Protein AF-A0A5E4L0C2-F1 (afdb_monomer_lite)

Sequence (70 aa):
MPCYLCAGAVVQFGIKKVIAGESETFAGAREFMESHGVLVVDLDIDECKQLMREFIRKYPQVWNEDIGKL

Foldseek 3Di:
DAAPVVLVVCLVVVPQEDEAAAPPLPVHDVVVNVVSNHHYHYPHHPVVVVVSVVCCVVCVVVVCVVNVND

Radius of gyration: 12.8 Å; chains: 1; bounding box: 29×22×32 Å

pLDDT: mean 97.83, std 3.5, range [69.81, 98.81]

Secondary structure (DSSP, 8-state):
---HHHHHHHHHTT--EEEES-SSS--TTHHHHHHTT-EEEE---HHHHHHHHHHHHH-HHHHHHHTT--

Structure (mmCIF, N/CA/C/O backbone):
data_AF-A0A5E4L0C2-F1
#
_entry.id   AF-A0A5E4L0C2-F1
#
loop_
_atom_site.group_PDB
_atom_site.id
_atom_site.type_symbol
_atom_site.label_atom_id
_atom_site.label_alt_id
_atom_site.label_comp_id
_atom_site.label_asym_id
_atom_site.label_entity_id
_atom_site.label_seq_id
_atom_site.pdbx_PDB_ins_code
_atom_site.Cartn_x
_atom_site.Cartn_y
_atom_site.Cartn_z
_atom_site.occupancy
_atom_site.B_iso_or_equiv
_atom_site.auth_seq_id
_atom_site.auth_comp_id
_atom_site.auth_asym_id
_atom_site.auth_atom_id
_atom_site.pdbx_PDB_model_num
ATOM 1 N N . MET A 1 1 ? -1.341 -2.694 -2.329 1.00 97.88 1 MET A N 1
ATOM 2 C CA . MET A 1 1 ? -1.513 -2.206 -0.932 1.00 97.88 1 MET A CA 1
ATOM 3 C C . MET A 1 1 ? -0.753 -0.885 -0.726 1.00 97.88 1 MET A C 1
ATOM 5 O O . MET A 1 1 ? 0.289 -0.736 -1.351 1.00 97.88 1 MET A O 1
ATOM 9 N N . PRO A 1 2 ? -1.206 0.083 0.103 1.00 98.19 2 PRO A N 1
ATOM 10 C CA . PRO A 1 2 ? -0.486 1.349 0.335 1.00 98.19 2 PRO A CA 1
ATOM 11 C C . PRO A 1 2 ? 0.876 1.169 1.029 1.00 98.19 2 PRO A C 1
ATOM 13 O O . PRO A 1 2 ? 0.985 0.364 1.950 1.00 98.19 2 PRO A O 1
ATOM 16 N N . CYS A 1 3 ? 1.899 1.940 0.639 1.00 98.38 3 CYS A N 1
ATOM 17 C CA . CYS A 1 3 ? 3.182 2.019 1.358 1.00 98.38 3 CYS A CA 1
ATOM 18 C C . CYS A 1 3 ? 3.049 2.808 2.677 1.00 98.38 3 CYS A C 1
ATOM 20 O O . CYS A 1 3 ? 1.993 3.373 2.961 1.00 98.38 3 CYS A O 1
ATOM 22 N N . TYR A 1 4 ? 4.121 2.902 3.474 1.00 98.00 4 TYR A N 1
ATOM 23 C CA . TYR A 1 4 ? 4.094 3.620 4.759 1.00 98.00 4 TYR A CA 1
ATOM 24 C C . TYR A 1 4 ? 3.782 5.116 4.637 1.00 98.00 4 TYR A C 1
ATOM 26 O O . TYR A 1 4 ? 3.101 5.650 5.508 1.00 98.00 4 TYR A O 1
ATOM 34 N N . LEU A 1 5 ? 4.212 5.787 3.562 1.00 98.31 5 LEU A N 1
ATOM 35 C CA . LEU A 1 5 ? 3.873 7.197 3.338 1.00 98.31 5 LEU A CA 1
ATOM 36 C C . LEU A 1 5 ? 2.356 7.371 3.171 1.00 98.31 5 LEU A C 1
ATOM 38 O O . LEU A 1 5 ? 1.728 8.162 3.875 1.00 98.31 5 LEU A O 1
ATOM 42 N N . CYS A 1 6 ? 1.753 6.586 2.277 1.00 98.62 6 CYS A N 1
ATOM 43 C CA . CYS A 1 6 ? 0.315 6.629 2.025 1.00 98.62 6 CYS A CA 1
ATOM 44 C C . CYS A 1 6 ? -0.496 6.147 3.238 1.00 98.62 6 CYS A C 1
ATOM 46 O O . CYS A 1 6 ? -1.488 6.771 3.602 1.00 98.62 6 CYS A O 1
ATOM 48 N N . ALA A 1 7 ? -0.067 5.066 3.893 1.00 98.69 7 ALA A N 1
ATOM 49 C CA . ALA A 1 7 ? -0.706 4.541 5.096 1.00 98.69 7 ALA A CA 1
ATOM 50 C C . ALA A 1 7 ? -0.636 5.535 6.270 1.00 98.69 7 ALA A C 1
ATOM 52 O O . ALA A 1 7 ? -1.610 5.699 7.002 1.00 98.69 7 ALA A O 1
ATOM 53 N N . GLY A 1 8 ? 0.480 6.254 6.414 1.00 98.62 8 GLY A N 1
ATOM 54 C CA . GLY A 1 8 ? 0.623 7.346 7.373 1.00 98.62 8 GLY A CA 1
ATOM 55 C C . GLY A 1 8 ? -0.399 8.454 7.131 1.00 98.62 8 GLY A C 1
ATOM 56 O O . GLY A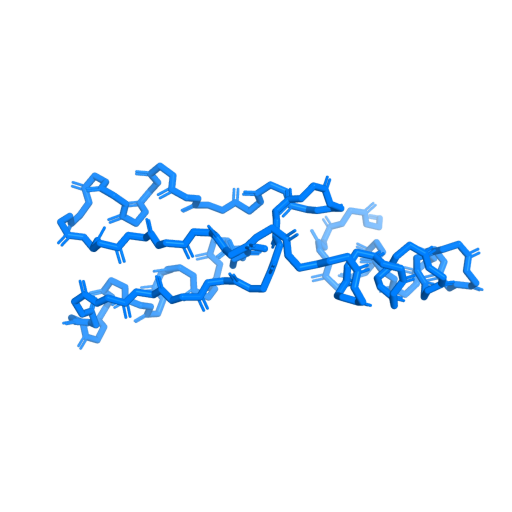 1 8 ? -1.052 8.892 8.072 1.00 98.62 8 GLY A O 1
ATOM 57 N N . ALA A 1 9 ? -0.617 8.846 5.872 1.00 98.81 9 ALA A N 1
ATOM 58 C CA . ALA A 1 9 ? -1.659 9.811 5.525 1.00 98.81 9 ALA A CA 1
ATOM 59 C C . ALA A 1 9 ? -3.070 9.292 5.867 1.00 98.81 9 ALA A C 1
ATOM 61 O O . ALA A 1 9 ? -3.873 10.035 6.431 1.00 98.81 9 ALA A O 1
ATOM 62 N N . VAL A 1 10 ? -3.362 8.013 5.595 1.00 98.81 10 VAL A N 1
ATOM 63 C CA . VAL A 1 10 ? -4.636 7.368 5.973 1.00 98.81 10 VAL A CA 1
ATOM 64 C C . VAL A 1 10 ? -4.898 7.505 7.473 1.00 98.81 10 VAL A C 1
ATOM 66 O O . VAL A 1 10 ? -5.978 7.950 7.868 1.00 98.81 10 VAL A O 1
ATOM 69 N N . VAL A 1 11 ? -3.905 7.176 8.302 1.00 98.62 11 VAL A N 1
ATOM 70 C CA . VAL A 1 11 ? -4.003 7.286 9.764 1.00 98.62 11 VAL A CA 1
ATOM 71 C C . VAL A 1 11 ? -4.124 8.746 10.202 1.00 98.62 11 VAL A C 1
ATOM 73 O O . VAL A 1 11 ? -5.038 9.079 10.955 1.00 98.62 11 VAL A O 1
ATOM 76 N N . GLN A 1 12 ? -3.263 9.627 9.687 1.00 98.69 12 GLN A N 1
ATOM 77 C CA . GLN A 1 12 ? -3.215 11.049 10.038 1.00 98.69 12 GLN A CA 1
ATOM 78 C C . GLN A 1 12 ? -4.554 11.755 9.801 1.00 98.69 12 GLN A C 1
ATOM 80 O O . GLN A 1 12 ? -4.984 12.562 10.623 1.00 98.69 12 GLN A O 1
ATOM 85 N N . PHE A 1 13 ? -5.224 11.453 8.687 1.00 98.56 13 PHE A N 1
ATOM 86 C CA . PHE A 1 13 ? -6.511 12.060 8.342 1.00 98.56 13 PHE A CA 1
ATOM 87 C C . PHE A 1 13 ? -7.718 11.296 8.900 1.00 98.56 13 PHE A C 1
ATOM 89 O O . PHE A 1 13 ? -8.860 11.676 8.646 1.00 98.56 13 PHE A O 1
ATOM 96 N N . GLY A 1 14 ? -7.494 10.230 9.671 1.00 98.00 14 GLY A N 1
ATOM 97 C CA . GLY A 1 14 ? -8.563 9.466 10.305 1.00 98.00 14 GLY A CA 1
ATOM 98 C C . GLY A 1 14 ? -9.459 8.712 9.319 1.00 98.00 14 GLY A C 1
ATOM 99 O O . GLY A 1 14 ? -10.627 8.463 9.634 1.00 98.00 14 GLY A O 1
ATOM 100 N N . ILE A 1 15 ? -8.935 8.338 8.146 1.00 98.69 15 ILE A N 1
ATOM 101 C CA . ILE A 1 15 ? -9.658 7.528 7.159 1.00 98.69 15 ILE A CA 1
A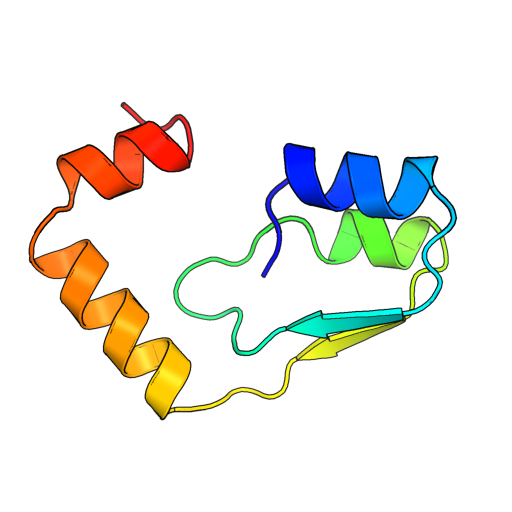TOM 102 C C . ILE A 1 15 ? -9.959 6.161 7.779 1.00 98.69 15 ILE A C 1
ATOM 104 O O . ILE A 1 15 ? -9.063 5.437 8.196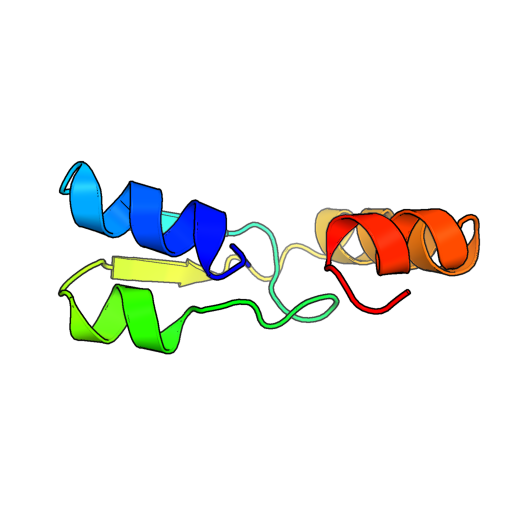 1.00 98.69 15 ILE A O 1
ATOM 108 N N . LYS A 1 16 ? -11.243 5.800 7.849 1.00 98.38 16 LYS A N 1
ATOM 109 C CA . LYS A 1 16 ? -11.697 4.608 8.587 1.00 98.38 16 LYS A CA 1
ATOM 110 C C . LYS A 1 16 ? -11.655 3.313 7.789 1.00 98.38 16 LYS A C 1
ATOM 112 O O . LYS A 1 16 ? -11.648 2.238 8.383 1.00 98.38 16 LYS A O 1
ATOM 117 N N . LYS A 1 17 ? -11.657 3.398 6.459 1.00 98.75 17 LYS A N 1
ATOM 118 C CA . LYS A 1 17 ? -11.691 2.232 5.579 1.00 98.75 17 LYS A CA 1
ATOM 119 C C . LYS A 1 17 ? -10.828 2.461 4.348 1.00 98.75 17 LYS A C 1
ATOM 121 O O . LYS A 1 17 ? -10.949 3.497 3.701 1.00 98.75 17 LYS A O 1
ATOM 126 N N . VAL A 1 18 ? -10.022 1.463 4.012 1.00 98.75 18 VAL A N 1
ATOM 127 C CA . VAL A 1 18 ? -9.225 1.399 2.786 1.00 98.75 18 VAL A CA 1
ATOM 128 C C . VAL A 1 18 ? -9.622 0.143 2.023 1.00 98.75 18 VAL A C 1
ATOM 130 O O . VAL A 1 18 ? -9.725 -0.938 2.598 1.00 98.75 18 VAL A O 1
ATOM 133 N N . ILE A 1 19 ? -9.858 0.297 0.723 1.00 98.69 19 ILE A N 1
ATOM 134 C CA . ILE A 1 19 ? -10.110 -0.810 -0.197 1.00 98.69 19 ILE A CA 1
ATOM 135 C C . ILE A 1 19 ? -8.948 -0.819 -1.188 1.00 98.69 19 ILE A C 1
ATOM 137 O O . ILE A 1 19 ? -8.761 0.149 -1.923 1.00 98.69 19 ILE A O 1
ATOM 141 N N . ALA A 1 20 ? -8.143 -1.876 -1.161 1.00 98.44 20 ALA A N 1
ATOM 142 C CA . ALA A 1 20 ? -7.027 -2.077 -2.072 1.00 98.44 20 ALA A CA 1
ATOM 143 C C . ALA A 1 20 ? -7.443 -3.019 -3.208 1.00 98.44 20 ALA A C 1
ATOM 145 O O . ALA A 1 20 ? -8.180 -3.977 -2.981 1.00 98.44 20 ALA A O 1
ATOM 146 N N . GLY A 1 21 ? -6.968 -2.739 -4.425 1.00 98.62 21 GLY A N 1
ATOM 147 C CA . GLY A 1 21 ? -7.205 -3.614 -5.575 1.00 98.62 21 GLY A CA 1
ATOM 148 C C . GLY A 1 21 ? -6.486 -4.957 -5.444 1.00 98.62 21 GLY A C 1
ATOM 149 O O . GLY A 1 21 ? -7.086 -5.986 -5.719 1.00 98.62 21 GLY A O 1
ATOM 150 N N . GLU A 1 22 ? -5.227 -4.938 -5.000 1.00 98.50 22 GLU A N 1
ATOM 151 C CA . GLU A 1 22 ? -4.425 -6.130 -4.701 1.00 98.50 22 GLU A CA 1
ATOM 152 C C . GLU A 1 22 ? -3.279 -5.803 -3.718 1.00 98.50 22 GLU A C 1
ATOM 154 O O . GLU A 1 22 ? -2.921 -4.627 -3.529 1.00 98.50 22 GLU A O 1
ATOM 159 N N . SER A 1 23 ? -2.680 -6.830 -3.106 1.00 98.12 23 SER A N 1
ATOM 160 C CA . SER A 1 23 ? -1.455 -6.727 -2.289 1.00 98.12 23 SER A CA 1
ATOM 161 C C . SER A 1 23 ? -0.346 -7.706 -2.666 1.00 98.12 23 SER A C 1
ATOM 163 O O . SER A 1 23 ? 0.657 -7.774 -1.957 1.00 98.12 23 SER A O 1
ATOM 165 N N . GLU A 1 24 ? -0.512 -8.502 -3.718 1.00 98.31 24 GLU A N 1
ATOM 166 C CA . GLU A 1 24 ? 0.442 -9.560 -4.053 1.00 98.31 24 GLU A CA 1
ATOM 167 C C . GLU A 1 24 ? 1.735 -8.978 -4.632 1.00 98.31 24 GLU A C 1
ATOM 169 O O . GLU A 1 24 ? 2.835 -9.361 -4.235 1.00 98.31 24 GLU A O 1
ATOM 174 N N . THR A 1 25 ? 1.616 -8.007 -5.539 1.00 98.19 25 THR A N 1
ATOM 175 C CA . THR A 1 25 ? 2.781 -7.373 -6.168 1.00 98.19 25 THR A CA 1
ATOM 176 C C . THR A 1 25 ? 3.526 -6.449 -5.207 1.00 98.19 25 THR A C 1
ATOM 178 O O . THR A 1 25 ? 4.737 -6.254 -5.336 1.00 98.19 25 THR A O 1
ATOM 181 N N . PHE A 1 26 ? 2.820 -5.921 -4.204 1.00 97.94 26 PHE A N 1
ATOM 182 C CA . PHE A 1 26 ? 3.389 -5.102 -3.144 1.00 97.94 26 PHE A CA 1
ATOM 183 C C . PHE A 1 26 ? 2.557 -5.183 -1.858 1.00 97.94 26 PHE A C 1
ATOM 185 O O . PHE A 1 26 ? 1.438 -4.661 -1.782 1.00 97.94 26 PHE A O 1
ATOM 192 N N . ALA A 1 27 ? 3.153 -5.780 -0.820 1.00 96.00 27 ALA A N 1
ATOM 193 C CA . ALA A 1 27 ? 2.502 -6.032 0.467 1.00 96.00 27 ALA A CA 1
ATOM 194 C C . ALA A 1 27 ? 2.182 -4.757 1.270 1.00 96.00 27 ALA A C 1
ATOM 196 O O . ALA A 1 27 ? 1.256 -4.762 2.075 1.00 96.00 27 ALA A O 1
ATOM 197 N N . GLY A 1 28 ? 2.903 -3.652 1.038 1.00 96.75 28 GLY A N 1
ATOM 198 C CA . GLY A 1 28 ? 2.636 -2.358 1.674 1.00 96.75 28 GLY A CA 1
ATOM 199 C C . GLY A 1 28 ? 2.654 -2.378 3.211 1.00 96.75 28 GLY A C 1
ATOM 200 O O . GLY A 1 28 ? 3.396 -3.132 3.831 1.00 96.75 28 GLY A O 1
ATOM 201 N N . ALA A 1 29 ? 1.852 -1.505 3.823 1.00 98.00 29 ALA A N 1
ATOM 202 C CA . ALA A 1 29 ? 1.792 -1.251 5.264 1.00 98.00 29 ALA A CA 1
ATOM 203 C C . ALA A 1 29 ? 0.403 -1.576 5.852 1.00 98.00 29 ALA A C 1
ATOM 205 O O . ALA A 1 29 ? -0.187 -0.776 6.582 1.00 98.00 29 ALA A O 1
ATOM 206 N N . ARG A 1 30 ? -0.144 -2.751 5.508 1.00 98.44 30 ARG A N 1
ATOM 207 C CA . ARG A 1 30 ? -1.471 -3.202 5.962 1.00 98.44 30 ARG A CA 1
ATOM 208 C C . ARG A 1 30 ? -1.594 -3.236 7.488 1.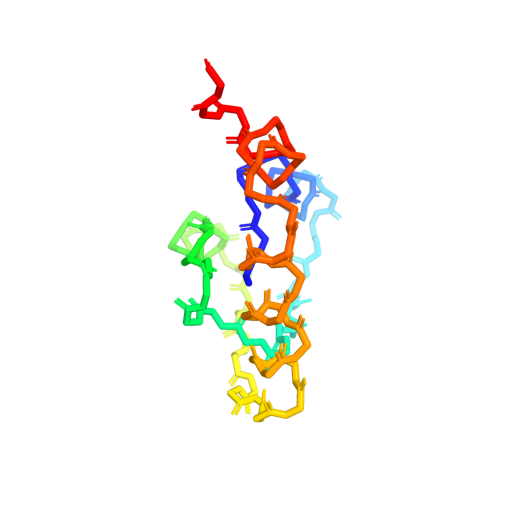00 98.44 30 ARG A C 1
ATOM 210 O O . ARG A 1 30 ? -2.482 -2.591 8.037 1.00 98.44 30 ARG A O 1
ATOM 217 N N . GLU A 1 31 ? -0.674 -3.928 8.155 1.00 98.38 31 GLU A N 1
ATOM 218 C CA . GLU A 1 31 ? -0.688 -4.113 9.615 1.00 98.38 31 GLU A CA 1
ATOM 219 C C . GLU A 1 31 ? -0.608 -2.778 10.372 1.00 98.38 31 GLU A C 1
ATOM 221 O O . GLU A 1 31 ? -1.252 -2.585 11.404 1.00 98.38 31 GLU A O 1
ATOM 226 N N . PHE A 1 32 ? 0.134 -1.805 9.833 1.00 98.69 32 PHE A N 1
ATOM 227 C CA . PHE A 1 32 ? 0.202 -0.462 10.405 1.00 98.69 32 PHE A CA 1
ATOM 228 C C . PHE A 1 32 ? -1.167 0.230 10.377 1.00 98.69 32 PHE A C 1
ATOM 230 O O . PHE A 1 32 ? -1.590 0.786 11.385 1.00 98.69 32 PHE A O 1
ATOM 237 N N . MET A 1 33 ? -1.893 0.162 9.259 1.00 98.69 33 MET A N 1
ATOM 238 C CA . MET A 1 33 ? -3.240 0.735 9.177 1.00 98.69 33 MET A CA 1
ATOM 239 C C . MET A 1 33 ? -4.218 0.008 10.111 1.00 98.69 33 MET A C 1
ATOM 241 O O . MET A 1 33 ? -4.946 0.655 10.866 1.00 98.69 33 MET A O 1
ATOM 245 N N . GLU A 1 34 ? -4.207 -1.328 10.107 1.00 98.56 34 GLU A N 1
ATOM 246 C CA . GLU A 1 34 ? -5.098 -2.145 10.943 1.00 98.56 34 GLU A CA 1
ATOM 247 C C . GLU A 1 34 ? -4.850 -1.913 12.445 1.00 98.56 34 GLU A C 1
ATOM 249 O O . GLU A 1 34 ? -5.805 -1.758 13.207 1.00 98.56 34 GLU A O 1
ATOM 254 N N . SER A 1 35 ? -3.589 -1.771 12.874 1.00 98.62 35 SER A N 1
ATOM 255 C CA . SER A 1 35 ? -3.245 -1.449 14.272 1.00 98.62 35 SER A CA 1
ATOM 256 C C . SER A 1 35 ? -3.710 -0.058 14.729 1.00 98.62 35 SER A C 1
ATOM 258 O O . SER A 1 35 ? -3.864 0.166 15.927 1.00 98.62 35 SER A O 1
ATOM 260 N N . HIS A 1 36 ? -4.008 0.855 13.797 1.00 98.56 36 HIS A N 1
ATOM 261 C CA . HIS A 1 36 ? -4.605 2.170 14.073 1.00 98.56 36 HIS A CA 1
ATOM 262 C C . HIS A 1 36 ? -6.131 2.191 13.855 1.00 98.56 36 HIS A C 1
ATOM 264 O O . HIS A 1 36 ? -6.744 3.258 13.771 1.00 98.56 36 HIS A O 1
ATOM 270 N N . GLY A 1 37 ? -6.766 1.017 13.775 1.00 98.44 37 GLY A N 1
ATOM 271 C CA . GLY A 1 37 ? -8.220 0.878 13.682 1.00 98.44 37 GLY A CA 1
ATOM 272 C C . GLY A 1 37 ? -8.799 1.184 12.300 1.00 98.44 37 GLY A C 1
ATOM 273 O O . GLY A 1 37 ? -9.995 1.461 12.188 1.00 98.44 37 GLY A O 1
ATOM 274 N N . VAL A 1 38 ? -7.977 1.158 11.249 1.00 98.81 38 VAL A N 1
ATOM 275 C CA . VAL A 1 38 ? -8.443 1.269 9.863 1.00 98.81 38 VAL A CA 1
ATOM 276 C C . VAL A 1 38 ? -8.880 -0.110 9.375 1.00 98.81 38 VAL A C 1
ATOM 278 O O . VAL A 1 38 ? -8.111 -1.066 9.427 1.00 98.81 38 VAL A O 1
ATOM 281 N N . LEU A 1 39 ? -10.098 -0.218 8.842 1.00 98.81 39 LEU A N 1
ATOM 282 C CA . LEU A 1 39 ? -10.540 -1.433 8.159 1.00 98.81 39 LEU A CA 1
ATOM 283 C C . LEU A 1 39 ? -9.888 -1.508 6.776 1.00 98.81 39 LEU A C 1
ATOM 285 O O . LEU A 1 39 ? -10.200 -0.693 5.904 1.00 98.81 39 LEU A O 1
ATOM 289 N N . VAL A 1 40 ? -9.038 -2.506 6.553 1.00 98.69 40 VAL A N 1
ATOM 290 C CA . VAL A 1 40 ? -8.403 -2.743 5.253 1.00 98.69 40 VAL A CA 1
ATOM 291 C C . VAL A 1 40 ? -9.054 -3.946 4.578 1.00 98.69 40 VAL A C 1
ATOM 293 O O . VAL A 1 40 ? -9.102 -5.040 5.136 1.00 98.69 40 VAL A O 1
ATOM 296 N N . VAL A 1 41 ? -9.564 -3.738 3.366 1.00 98.69 41 VAL A N 1
ATOM 297 C CA . VAL A 1 41 ? -10.113 -4.797 2.514 1.00 98.69 41 VAL A CA 1
ATOM 298 C C . VAL A 1 41 ? -9.221 -4.939 1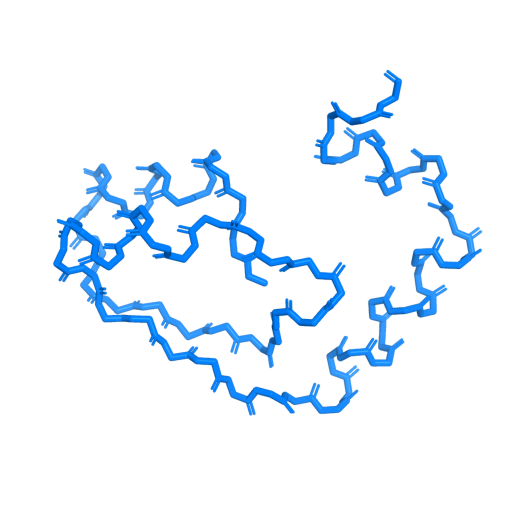.294 1.00 98.69 41 VAL A C 1
ATOM 300 O O . VAL A 1 41 ? -8.987 -3.959 0.589 1.00 98.69 41 VAL A O 1
ATOM 303 N N . ASP A 1 42 ? -8.751 -6.155 1.051 1.00 98.31 42 ASP A N 1
ATOM 304 C CA . ASP A 1 42 ? -8.095 -6.520 -0.198 1.00 98.31 42 ASP A CA 1
ATOM 305 C C . ASP A 1 42 ? -9.107 -7.227 -1.095 1.00 98.31 42 ASP A C 1
ATOM 307 O O . ASP A 1 42 ? -9.757 -8.177 -0.653 1.00 98.31 42 ASP A O 1
ATOM 311 N N . LEU A 1 43 ? -9.294 -6.716 -2.309 1.00 98.56 43 LEU A N 1
ATOM 312 C CA . LEU A 1 43 ? -10.224 -7.291 -3.276 1.00 98.56 43 LEU A CA 1
ATOM 313 C C . LEU A 1 43 ? -9.595 -8.396 -4.127 1.00 98.56 43 LEU A C 1
ATOM 315 O O . LEU A 1 43 ? -10.336 -9.099 -4.808 1.00 98.56 43 LEU A O 1
ATOM 319 N N . ASP A 1 44 ? -8.271 -8.549 -4.084 1.00 98.06 44 ASP A N 1
ATOM 320 C CA . ASP A 1 44 ? -7.524 -9.570 -4.816 1.00 98.06 44 ASP A CA 1
ATOM 321 C C . ASP A 1 44 ? -7.816 -9.600 -6.335 1.00 98.06 44 ASP A C 1
ATOM 323 O O . ASP A 1 44 ? -7.908 -10.657 -6.954 1.00 98.06 44 ASP A O 1
ATOM 327 N N . ILE A 1 45 ? -7.967 -8.423 -6.952 1.00 98.75 45 ILE A N 1
ATOM 328 C CA . ILE A 1 45 ? -8.398 -8.262 -8.349 1.00 98.75 45 ILE A CA 1
ATOM 329 C C . ILE A 1 45 ? -7.280 -8.667 -9.317 1.00 98.75 45 ILE A C 1
ATOM 331 O O . ILE A 1 45 ? -6.203 -8.059 -9.340 1.00 98.75 45 ILE A O 1
ATOM 335 N N . ASP A 1 46 ? -7.558 -9.644 -10.178 1.00 98.62 46 ASP A N 1
ATOM 336 C CA . ASP A 1 46 ? -6.583 -10.187 -11.127 1.00 98.62 46 ASP A CA 1
ATOM 337 C C . ASP A 1 46 ? -6.119 -9.160 -12.166 1.00 98.62 46 ASP A C 1
ATOM 339 O O . ASP A 1 46 ? -4.928 -9.103 -12.482 1.00 98.62 46 ASP A O 1
ATOM 343 N N . GLU A 1 47 ? -7.007 -8.285 -12.643 1.00 98.56 47 GLU A N 1
ATOM 344 C CA . GLU A 1 47 ? -6.652 -7.212 -13.572 1.00 98.56 47 GLU A CA 1
ATOM 345 C C . GLU A 1 47 ? -5.649 -6.225 -12.950 1.00 98.56 47 GLU A C 1
ATOM 347 O O . GLU A 1 47 ? -4.713 -5.784 -13.622 1.00 98.56 47 GLU A O 1
ATOM 352 N N . CYS A 1 48 ? -5.785 -5.916 -11.653 1.00 98.69 48 CYS A N 1
ATOM 353 C CA . CYS A 1 48 ? -4.832 -5.071 -10.930 1.00 98.69 48 CYS A CA 1
ATOM 354 C C . CYS A 1 48 ? -3.468 -5.758 -10.798 1.00 98.69 48 CYS A C 1
ATOM 356 O O . CYS A 1 48 ? -2.439 -5.131 -11.064 1.00 98.69 48 CYS A O 1
ATOM 358 N N . LYS A 1 49 ? -3.447 -7.051 -10.447 1.00 98.75 49 LYS A N 1
ATOM 359 C CA . LYS A 1 49 ? -2.201 -7.828 -10.350 1.00 98.75 49 LYS A CA 1
ATOM 360 C C . LYS A 1 49 ? -1.495 -7.890 -11.696 1.00 98.75 49 LYS A C 1
ATOM 362 O O . LYS A 1 49 ? -0.284 -7.692 -11.761 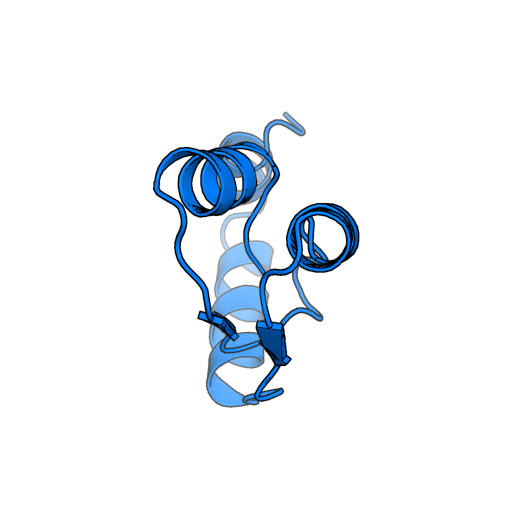1.00 98.75 49 LYS A O 1
ATOM 367 N N . GLN A 1 50 ? -2.231 -8.172 -12.772 1.00 98.69 50 GLN A N 1
ATOM 368 C CA . GLN A 1 50 ? -1.659 -8.262 -14.111 1.00 98.69 50 GLN A CA 1
ATOM 369 C C . GLN A 1 50 ? -1.051 -6.925 -14.537 1.00 98.69 50 GLN A C 1
ATOM 371 O O . GLN A 1 50 ? 0.111 -6.898 -14.943 1.00 98.69 50 GLN A O 1
ATOM 376 N N . LEU A 1 51 ? -1.789 -5.824 -14.369 1.00 98.56 51 LEU A N 1
ATOM 377 C CA . LEU A 1 51 ? -1.302 -4.481 -14.676 1.00 98.56 51 LEU A CA 1
ATOM 378 C C . LEU A 1 51 ? 0.005 -4.171 -13.932 1.00 98.56 51 LEU A C 1
ATOM 380 O O . LEU A 1 51 ? 0.990 -3.756 -14.549 1.00 98.56 51 LEU A O 1
ATOM 384 N N . MET A 1 52 ? 0.038 -4.417 -12.619 1.00 98.56 52 MET A N 1
ATOM 385 C CA . MET A 1 52 ? 1.219 -4.145 -11.799 1.00 98.56 52 MET A CA 1
ATOM 386 C C . MET A 1 52 ? 2.398 -5.050 -12.169 1.00 98.56 52 MET A C 1
ATOM 388 O O . MET A 1 52 ? 3.508 -4.554 -12.361 1.00 98.56 52 MET A O 1
ATOM 392 N N . ARG A 1 53 ? 2.183 -6.360 -12.359 1.00 98.69 53 ARG A N 1
ATOM 393 C CA . ARG A 1 53 ? 3.237 -7.295 -12.800 1.00 98.69 53 ARG A CA 1
ATOM 394 C C . ARG A 1 53 ? 3.831 -6.882 -14.147 1.00 98.69 53 ARG A C 1
ATOM 396 O O . ARG A 1 53 ? 5.049 -6.935 -14.323 1.00 98.69 53 ARG A O 1
ATOM 403 N N . GLU A 1 54 ? 2.996 -6.472 -15.101 1.00 98.75 54 GLU A N 1
ATOM 404 C CA . GLU A 1 54 ? 3.452 -6.022 -16.416 1.00 98.75 54 GLU A CA 1
ATOM 405 C C . GLU A 1 54 ? 4.285 -4.741 -16.328 1.00 98.75 54 GLU A C 1
ATOM 407 O O . GLU A 1 54 ? 5.361 -4.681 -16.931 1.00 98.75 54 GLU A O 1
ATOM 412 N N . PHE A 1 55 ? 3.831 -3.755 -15.548 1.00 98.75 55 PHE A N 1
ATOM 413 C CA . PHE A 1 55 ? 4.558 -2.508 -15.316 1.00 98.75 55 PHE A CA 1
ATOM 414 C C . PHE A 1 55 ? 5.913 -2.753 -14.642 1.00 98.75 55 PHE A C 1
ATOM 416 O O . PHE A 1 55 ? 6.938 -2.325 -15.173 1.00 98.75 55 PHE A O 1
ATOM 423 N N . ILE A 1 56 ? 5.938 -3.502 -13.535 1.00 98.50 56 ILE A N 1
ATOM 424 C CA . ILE A 1 56 ? 7.159 -3.806 -12.771 1.00 98.50 56 ILE A CA 1
ATOM 425 C C . ILE A 1 56 ? 8.175 -4.547 -13.645 1.00 98.50 56 ILE A C 1
ATOM 427 O O . ILE A 1 56 ? 9.357 -4.211 -13.649 1.00 98.50 56 ILE A O 1
ATOM 431 N N . ARG A 1 57 ? 7.721 -5.527 -14.438 1.00 98.50 57 ARG A N 1
ATOM 432 C CA . ARG A 1 57 ? 8.586 -6.260 -15.373 1.00 98.50 57 ARG A CA 1
ATOM 433 C C . ARG A 1 57 ? 9.167 -5.346 -16.452 1.00 98.50 57 ARG A C 1
ATOM 435 O O . ARG A 1 57 ? 10.316 -5.528 -16.844 1.00 98.50 57 ARG A O 1
ATOM 442 N N . LYS A 1 58 ? 8.371 -4.408 -16.973 1.00 98.75 58 LYS A N 1
ATOM 443 C CA . LYS A 1 58 ? 8.777 -3.525 -18.076 1.00 98.75 58 LYS A CA 1
ATOM 444 C C . LYS A 1 58 ? 9.662 -2.365 -17.608 1.00 98.75 58 LYS A C 1
ATOM 446 O O . LYS A 1 58 ? 10.538 -1.946 -18.360 1.00 98.75 58 LYS A O 1
ATOM 451 N N . TYR A 1 59 ? 9.459 -1.875 -16.386 1.00 98.50 59 TYR A N 1
ATOM 452 C CA . TYR A 1 59 ? 10.138 -0.701 -15.831 1.00 98.50 59 TYR A CA 1
ATOM 453 C C . TYR A 1 59 ? 10.631 -0.931 -14.387 1.00 98.50 59 TYR A C 1
ATOM 455 O O . TYR A 1 59 ? 10.252 -0.191 -13.477 1.00 98.50 59 TYR A O 1
ATOM 463 N N . PRO A 1 60 ? 11.508 -1.924 -14.141 1.00 97.94 60 PRO A N 1
ATOM 464 C CA . PRO A 1 60 ? 11.894 -2.311 -12.782 1.00 97.94 60 PRO A CA 1
ATOM 465 C C . PRO A 1 60 ? 12.641 -1.208 -12.021 1.00 97.94 60 PRO A C 1
ATOM 467 O O . PRO A 1 60 ? 12.466 -1.077 -10.815 1.00 97.94 60 PRO A O 1
ATOM 470 N N . GLN A 1 61 ? 13.448 -0.392 -12.708 1.00 98.19 61 GLN A N 1
ATOM 471 C CA . GLN A 1 61 ? 14.163 0.724 -12.075 1.00 98.19 61 GLN A CA 1
ATOM 472 C C . GLN A 1 61 ? 13.204 1.816 -11.593 1.00 98.19 61 GLN A C 1
ATOM 474 O O . GLN A 1 61 ? 13.339 2.277 -10.468 1.00 98.19 61 GLN A O 1
ATOM 479 N N . VAL A 1 62 ? 12.200 2.160 -12.407 1.00 98.44 62 VAL A N 1
ATOM 480 C CA . VAL A 1 62 ? 11.178 3.155 -12.047 1.00 98.44 62 VAL A CA 1
ATOM 481 C C . VAL A 1 62 ? 10.341 2.657 -10.871 1.00 98.44 62 VAL A C 1
ATOM 483 O O . VAL A 1 62 ? 10.073 3.407 -9.942 1.00 98.44 62 VAL A O 1
ATOM 486 N N . TRP A 1 63 ? 9.972 1.372 -10.870 1.00 98.25 63 TRP A N 1
ATOM 487 C CA . TRP A 1 63 ? 9.286 0.778 -9.725 1.00 98.25 63 TRP A CA 1
ATOM 488 C C . TRP A 1 63 ? 10.135 0.827 -8.451 1.00 98.25 63 TRP A C 1
ATOM 490 O O . TRP A 1 63 ? 9.640 1.231 -7.406 1.00 98.25 63 TRP A O 1
ATOM 500 N N . ASN A 1 64 ? 11.415 0.448 -8.531 1.00 97.50 64 ASN A N 1
ATOM 501 C CA . ASN A 1 64 ? 12.312 0.488 -7.376 1.00 97.50 64 ASN A CA 1
ATOM 502 C C . ASN A 1 64 ? 12.527 1.916 -6.855 1.00 97.50 64 ASN A C 1
ATOM 504 O O . ASN A 1 64 ? 12.613 2.088 -5.643 1.00 97.50 64 ASN A O 1
ATOM 508 N N . GLU A 1 65 ? 12.577 2.920 -7.733 1.00 98.06 65 GLU A N 1
ATOM 509 C CA . GLU A 1 65 ? 12.601 4.336 -7.349 1.00 98.06 65 GLU A CA 1
ATOM 510 C C . GLU A 1 65 ? 11.352 4.716 -6.539 1.00 98.06 65 GLU A C 1
ATOM 512 O O . GLU A 1 65 ? 11.481 5.235 -5.431 1.00 98.06 65 GLU A O 1
ATOM 517 N N . ASP A 1 66 ? 10.158 4.386 -7.046 1.00 97.69 66 ASP A N 1
ATOM 518 C CA . ASP A 1 66 ? 8.864 4.718 -6.426 1.00 97.69 66 ASP A CA 1
ATOM 519 C C . ASP A 1 66 ? 8.727 4.157 -5.001 1.00 97.69 66 ASP A C 1
ATOM 521 O O . ASP A 1 66 ? 8.228 4.825 -4.093 1.00 97.69 66 ASP A O 1
ATOM 525 N N . ILE A 1 67 ? 9.245 2.946 -4.771 1.00 96.38 67 ILE A N 1
ATOM 526 C CA . ILE A 1 67 ? 9.224 2.300 -3.450 1.00 96.38 67 ILE A CA 1
ATOM 527 C C . ILE A 1 67 ? 10.510 2.500 -2.633 1.00 96.38 67 ILE A C 1
ATOM 529 O O . ILE A 1 67 ? 10.667 1.858 -1.591 1.00 96.38 67 ILE A O 1
ATOM 533 N N . GLY A 1 68 ? 11.433 3.356 -3.086 1.00 95.56 68 GLY A N 1
ATOM 534 C CA . GLY A 1 68 ? 12.659 3.707 -2.361 1.00 95.56 68 GLY A CA 1
ATOM 535 C C . GLY A 1 68 ? 13.652 2.552 -2.170 1.00 95.56 68 GLY A C 1
ATOM 536 O O . GLY A 1 68 ? 14.308 2.475 -1.133 1.00 95.56 68 GLY A O 1
ATOM 537 N N . LYS A 1 69 ? 13.745 1.634 -3.139 1.00 92.25 69 LYS A N 1
ATOM 538 C CA . LYS A 1 69 ? 14.685 0.493 -3.173 1.00 92.25 69 LYS A CA 1
ATOM 539 C C . LYS A 1 69 ? 15.789 0.640 -4.231 1.00 92.25 69 LYS A C 1
ATOM 541 O O . LYS A 1 69 ? 16.356 -0.371 -4.652 1.00 92.25 69 LYS A O 1
ATOM 546 N N . LEU A 1 70 ? 16.032 1.861 -4.704 1.00 69.81 70 LEU A N 1
ATOM 547 C CA . LEU A 1 70 ? 17.095 2.159 -5.666 1.00 69.81 70 LEU A CA 1
ATOM 548 C C . LEU A 1 70 ? 18.482 2.152 -5.008 1.00 69.81 70 LEU A C 1
ATOM 550 O O . LEU A 1 70 ? 18.591 2.661 -3.869 1.00 69.81 70 LEU A O 1
#